Protein AF-A0A5N6M887-F1 (afdb_monomer_lite)

Radius of gyration: 15.51 Å; chains: 1; bounding box: 37×36×43 Å

Foldseek 3Di:
DPPLLCLLLQQPHPDCVVVDPDDSVVSLVVSLVVVVVCCVPQLVVVLVSLLVSLLVPVVCLLSSLLSLLVVCVVPVPSSVVSLVVLVVQLVVCVVVVVPSSVVSSLSNVLSNVVSVVVSCVVPDDDPPPNVVSVVVVVVPD

pLDDT: mean 74.51, std 17.2, range [33.62, 94.88]

Sequence (141 aa):
MSSWRSLILRIDEKSPEYGGVIDFKDHIDACFGVVRRELDHSEDEILTFLLQCSEQLPHKIPLYGTLIGLSNLENEEFVKKLLESTHKSLQDALDSGDCNKIRVSMRFLAVLDACFGAVRRELDHSEDEILTVIYCLLFMI

Organism: NCBI:txid192012

InterPro domains:
  IPR003890 MIF4G-like, type 3 [PF02854] (23-112)
  IPR016024 Armadillo-type fold [SSF48371] (2-114)
  IPR027159 Nuclear cap-binding protein subunit 1 [PTHR12412] (3-115)

Secondary structure (DSSP, 8-state):
--HHHHHHHTTTS--GGG-SS--HHHHHHHHHHHHHHHHHHHHHHHHHHHHHHHHH-GGGHHHHHHHHHHHHHH-HHHHHHHHHHHHHHHHHHHHHT-HHHHHHHHHHHHHHHHHHHHHHTTS----HHHHHHHHHHHH--

Structure (mmCIF, N/CA/C/O backbone):
data_AF-A0A5N6M887-F1
#
_entry.id   AF-A0A5N6M887-F1
#
loop_
_atom_site.group_PDB
_atom_site.id
_atom_site.type_symbol
_atom_site.label_atom_id
_atom_site.label_alt_id
_atom_site.label_comp_id
_atom_site.label_asym_id
_atom_site.label_entity_id
_atom_site.label_seq_id
_atom_site.pdbx_PDB_ins_code
_atom_site.Cartn_x
_atom_site.Cartn_y
_atom_site.Cartn_z
_atom_site.occupancy
_atom_site.B_iso_or_equiv
_atom_site.auth_seq_id
_atom_site.auth_comp_id
_atom_site.auth_asym_id
_atom_site.auth_atom_id
_atom_site.pdbx_PDB_model_num
ATOM 1 N N . MET A 1 1 ? -8.540 10.369 -14.986 1.00 48.91 1 MET A N 1
ATOM 2 C CA . MET A 1 1 ? -7.952 9.745 -13.782 1.00 48.91 1 MET A CA 1
ATOM 3 C C . MET A 1 1 ? -6.481 10.114 -13.757 1.00 48.91 1 MET A C 1
ATOM 5 O O . MET A 1 1 ? -5.890 10.126 -14.831 1.00 48.91 1 MET A O 1
ATOM 9 N N . SER A 1 2 ? -5.914 10.469 -12.601 1.00 61.28 2 SER A N 1
ATOM 10 C CA . SER A 1 2 ? -4.467 10.698 -12.492 1.00 61.28 2 SER A CA 1
ATOM 11 C C . SER A 1 2 ? -3.710 9.428 -12.901 1.00 61.28 2 SER A C 1
ATOM 13 O O . SER A 1 2 ? -4.161 8.319 -12.600 1.00 61.28 2 SER A O 1
ATOM 15 N N . SER A 1 3 ? -2.600 9.583 -13.630 1.00 81.94 3 SER A N 1
ATOM 16 C CA . SER A 1 3 ? -1.827 8.464 -14.196 1.00 81.94 3 SER A CA 1
ATOM 17 C C . SER A 1 3 ? -1.435 7.442 -13.124 1.00 81.94 3 SER A C 1
ATOM 19 O O . SER A 1 3 ? -1.590 6.241 -13.332 1.00 81.94 3 SER A O 1
ATOM 21 N N . TRP A 1 4 ? -1.042 7.914 -11.940 1.00 88.69 4 TRP A N 1
ATOM 22 C CA . TRP A 1 4 ? -0.629 7.081 -10.812 1.00 88.69 4 TRP A CA 1
ATOM 23 C C . TRP A 1 4 ? -1.767 6.252 -10.191 1.00 88.69 4 TRP A C 1
ATOM 25 O O . TRP A 1 4 ? -1.542 5.100 -9.830 1.00 88.69 4 TRP A O 1
ATOM 35 N N . ARG A 1 5 ? -3.007 6.767 -10.122 1.00 91.00 5 ARG A N 1
ATOM 36 C CA . ARG A 1 5 ? -4.156 6.013 -9.569 1.00 91.00 5 ARG A CA 1
ATOM 37 C C . ARG A 1 5 ? -4.477 4.785 -10.412 1.00 91.00 5 ARG A C 1
ATOM 39 O O . ARG A 1 5 ? -4.726 3.712 -9.872 1.00 91.00 5 ARG A O 1
ATOM 46 N N . SER A 1 6 ? -4.453 4.949 -11.735 1.00 89.12 6 SER A N 1
ATOM 47 C CA . SER A 1 6 ? -4.673 3.841 -12.669 1.00 89.12 6 SER A CA 1
ATOM 48 C C . SER A 1 6 ? -3.580 2.781 -12.528 1.00 89.12 6 SER A C 1
ATOM 50 O O . SER A 1 6 ? -3.894 1.597 -12.483 1.00 89.12 6 SER A O 1
ATOM 52 N N . LEU A 1 7 ? -2.315 3.197 -12.399 1.00 87.75 7 LEU A N 1
ATOM 53 C CA . LEU A 1 7 ? -1.186 2.274 -12.248 1.00 87.75 7 LEU A CA 1
ATOM 54 C C . LEU A 1 7 ? -1.266 1.480 -10.939 1.00 87.75 7 LEU A C 1
ATOM 56 O O . LEU A 1 7 ? -1.178 0.259 -10.984 1.00 87.75 7 LEU A O 1
ATOM 60 N N . ILE A 1 8 ? -1.524 2.139 -9.801 1.00 89.81 8 ILE A N 1
ATOM 61 C CA . ILE A 1 8 ? -1.690 1.458 -8.505 1.00 89.81 8 ILE A CA 1
ATOM 62 C C . ILE A 1 8 ? -2.860 0.467 -8.559 1.00 89.81 8 ILE A C 1
ATOM 64 O O . ILE A 1 8 ? -2.732 -0.679 -8.137 1.00 89.81 8 ILE A O 1
ATOM 68 N N . LEU A 1 9 ? -4.012 0.871 -9.101 1.00 90.00 9 LEU A N 1
ATOM 69 C CA . LEU A 1 9 ? -5.184 -0.005 -9.154 1.00 90.00 9 LEU A CA 1
ATOM 70 C C . LEU A 1 9 ? -4.926 -1.263 -10.001 1.00 90.00 9 LEU A C 1
ATOM 72 O O . LEU A 1 9 ? -5.395 -2.354 -9.664 1.00 90.00 9 LEU A O 1
ATOM 76 N N . ARG A 1 10 ? -4.158 -1.109 -11.084 1.00 85.81 10 ARG A N 1
ATOM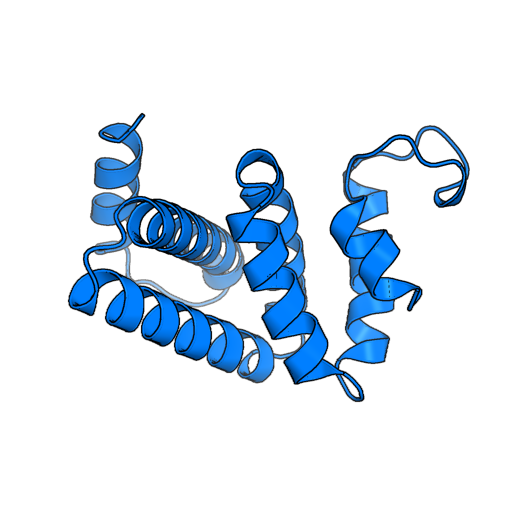 77 C CA . ARG A 1 10 ? -3.992 -2.107 -12.147 1.00 85.81 10 ARG A CA 1
ATOM 78 C C . ARG A 1 10 ? -2.656 -2.847 -12.107 1.00 85.81 10 ARG A C 1
ATOM 80 O O . ARG A 1 10 ? -2.321 -3.517 -13.082 1.00 85.81 10 ARG A O 1
ATOM 87 N N . ILE A 1 11 ? -1.912 -2.782 -10.998 1.00 84.19 11 ILE A N 1
ATOM 88 C CA . ILE A 1 11 ? -0.732 -3.640 -10.816 1.00 84.19 11 ILE A CA 1
ATOM 89 C C . ILE A 1 11 ? -1.156 -5.098 -11.038 1.00 84.19 11 ILE A C 1
ATOM 91 O O . ILE A 1 11 ? -2.223 -5.519 -10.572 1.00 84.19 11 ILE A O 1
ATOM 95 N N . ASP A 1 12 ? -0.316 -5.825 -11.781 1.00 73.44 12 ASP A N 1
ATOM 96 C CA . ASP A 1 12 ? -0.499 -7.233 -12.159 1.00 73.44 12 ASP A CA 1
ATOM 97 C C . ASP A 1 12 ? -1.716 -7.515 -13.072 1.00 73.44 12 ASP A C 1
ATOM 99 O O . ASP A 1 12 ? -2.080 -8.659 -13.334 1.00 73.44 12 ASP A O 1
ATOM 103 N N . GLU A 1 13 ? -2.342 -6.479 -13.640 1.00 77.38 13 GLU A N 1
ATOM 104 C CA . GLU A 1 13 ? -3.335 -6.655 -14.700 1.00 77.38 13 GLU A CA 1
ATOM 105 C C . GLU A 1 13 ? -2.674 -6.621 -16.077 1.00 77.38 13 GLU A C 1
ATOM 107 O O . GLU A 1 13 ? -1.814 -5.787 -16.366 1.00 77.38 13 GLU A O 1
ATOM 112 N N . LYS A 1 14 ? -3.134 -7.488 -16.986 1.00 60.56 14 LYS A N 1
ATOM 113 C CA . LYS A 1 14 ? -2.760 -7.423 -18.405 1.00 60.56 14 LYS A CA 1
ATOM 114 C C . LYS A 1 14 ? -3.368 -6.161 -19.030 1.00 60.56 14 LYS A C 1
ATOM 116 O O . LYS A 1 14 ? -4.474 -6.202 -19.564 1.00 60.56 14 LYS A O 1
ATOM 121 N N . SER A 1 15 ? -2.664 -5.033 -18.942 1.00 50.69 15 SER A N 1
ATOM 122 C CA . SER A 1 15 ? -3.048 -3.760 -19.563 1.00 50.69 15 SER A CA 1
ATOM 123 C C . SER A 1 15 ? -2.169 -3.459 -20.784 1.00 50.69 15 SER A C 1
ATOM 125 O O . SER A 1 15 ? -0.950 -3.604 -20.702 1.00 50.69 15 SER A O 1
ATOM 127 N N . PRO A 1 16 ? -2.740 -2.973 -21.904 1.00 53.69 16 PRO A N 1
ATOM 128 C CA . PRO A 1 16 ? -1.954 -2.485 -23.039 1.00 53.69 16 PRO A CA 1
ATOM 129 C C . PRO A 1 16 ? -1.096 -1.253 -22.695 1.00 53.69 16 PRO A C 1
ATOM 131 O O . PRO A 1 16 ? -0.159 -0.951 -23.428 1.00 53.69 16 PRO A O 1
ATOM 134 N N . GLU A 1 17 ? -1.373 -0.565 -21.580 1.00 53.62 17 GLU A N 1
ATOM 135 C CA . GLU A 1 17 ? -0.593 0.588 -21.093 1.00 53.62 17 GLU A CA 1
ATOM 136 C C . GLU A 1 17 ? 0.822 0.211 -20.638 1.00 53.62 17 GLU A C 1
ATOM 138 O O . GLU A 1 17 ? 1.701 1.068 -20.622 1.00 53.62 17 GLU A O 1
ATOM 143 N N . TYR A 1 18 ? 1.055 -1.069 -20.335 1.00 49.84 18 TYR A N 1
ATOM 144 C CA . TYR A 1 18 ? 2.380 -1.607 -20.039 1.00 49.84 18 TYR A CA 1
ATOM 145 C C . TYR A 1 18 ? 3.078 -2.188 -21.285 1.00 49.84 18 TYR A C 1
ATOM 147 O O . TYR A 1 18 ? 4.156 -2.729 -21.171 1.00 49.84 18 TYR A O 1
ATOM 155 N N . GLY A 1 19 ? 2.551 -2.073 -22.510 1.00 48.47 19 GLY A N 1
ATOM 156 C CA . GLY A 1 19 ? 3.349 -2.359 -23.717 1.00 48.47 19 GLY A CA 1
ATOM 157 C C . GLY A 1 19 ? 3.732 -3.828 -23.995 1.00 48.47 19 GLY A C 1
ATOM 158 O O . GLY A 1 19 ? 4.656 -4.062 -24.771 1.00 48.47 19 GLY A O 1
ATOM 159 N N . GLY A 1 20 ? 3.031 -4.826 -23.442 1.00 57.44 20 GLY A N 1
ATOM 160 C CA . GLY A 1 20 ? 3.244 -6.249 -23.767 1.00 57.44 20 GLY A CA 1
ATOM 161 C C . GLY A 1 20 ? 3.253 -7.168 -22.544 1.00 57.44 20 GLY A C 1
ATOM 162 O O . GLY A 1 20 ? 2.836 -6.749 -21.471 1.00 57.44 20 GLY A O 1
ATOM 163 N N . VAL A 1 21 ? 3.688 -8.432 -22.713 1.00 50.41 21 VAL A N 1
ATOM 164 C CA . VAL A 1 21 ? 3.890 -9.393 -21.603 1.00 50.41 21 VAL A CA 1
ATOM 165 C C . VAL A 1 21 ? 5.075 -8.914 -20.774 1.00 50.41 21 VAL A C 1
ATOM 167 O O . VAL A 1 21 ? 6.212 -9.314 -21.002 1.00 50.41 21 VAL A O 1
ATOM 170 N N . ILE A 1 22 ? 4.789 -7.991 -19.874 1.00 56.31 22 ILE A N 1
ATOM 171 C CA . ILE A 1 22 ? 5.727 -7.478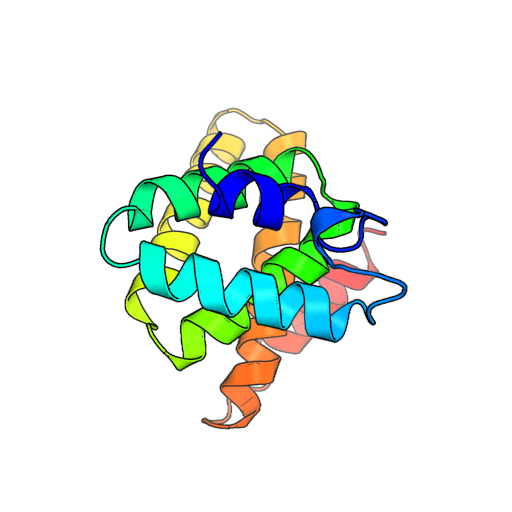 -18.899 1.00 56.31 22 ILE A CA 1
ATOM 172 C C . ILE A 1 22 ? 5.636 -8.350 -17.644 1.00 56.31 22 ILE A C 1
ATOM 174 O O . ILE A 1 22 ? 4.548 -8.786 -17.257 1.00 56.31 22 ILE A O 1
ATOM 178 N N . ASP A 1 23 ? 6.793 -8.659 -17.060 1.00 70.62 23 ASP A N 1
ATOM 179 C CA . ASP A 1 23 ? 6.881 -9.371 -15.789 1.00 70.62 23 ASP A CA 1
ATOM 180 C C . ASP A 1 23 ? 6.248 -8.509 -14.682 1.00 70.62 23 ASP A C 1
ATOM 182 O O . ASP A 1 23 ? 6.358 -7.282 -14.699 1.00 70.62 23 ASP A O 1
ATOM 186 N N . PHE A 1 24 ? 5.587 -9.111 -13.692 1.00 71.06 24 PHE A N 1
ATOM 187 C CA . PHE A 1 24 ? 4.926 -8.356 -12.614 1.00 71.06 24 PHE A CA 1
ATOM 188 C C . PHE A 1 24 ? 5.915 -7.435 -11.877 1.00 71.06 24 PHE A C 1
ATOM 190 O O . PHE A 1 24 ? 5.530 -6.388 -11.354 1.00 71.06 24 PHE A O 1
ATOM 197 N N . LYS A 1 25 ? 7.205 -7.793 -11.896 1.00 76.81 25 LYS A N 1
ATOM 198 C CA . LYS A 1 25 ? 8.304 -6.954 -11.433 1.00 76.81 25 LYS A CA 1
ATOM 199 C C . LYS A 1 25 ? 8.391 -5.623 -12.184 1.00 76.81 25 LYS A C 1
ATOM 201 O O . LYS A 1 25 ? 8.384 -4.584 -11.530 1.00 76.81 25 LYS A O 1
ATOM 206 N N . ASP A 1 26 ? 8.418 -5.614 -13.519 1.00 79.81 26 ASP A N 1
ATOM 207 C CA . ASP A 1 26 ? 8.557 -4.341 -14.237 1.00 79.81 26 ASP A CA 1
ATOM 208 C C . ASP A 1 26 ? 7.270 -3.498 -14.140 1.00 79.81 26 ASP A C 1
ATOM 210 O O . ASP A 1 26 ? 7.333 -2.269 -14.187 1.00 79.81 26 ASP A O 1
ATOM 214 N N . HIS A 1 27 ? 6.101 -4.125 -13.928 1.00 81.50 27 HIS A N 1
ATOM 215 C CA . HIS A 1 27 ? 4.877 -3.395 -13.563 1.00 81.50 27 HIS A CA 1
ATOM 216 C C . HIS A 1 27 ? 5.032 -2.642 -12.234 1.00 81.50 27 HIS A C 1
ATOM 218 O O . HIS A 1 27 ? 4.621 -1.480 -12.140 1.00 81.50 27 HIS A O 1
ATOM 224 N N . ILE A 1 28 ? 5.616 -3.287 -11.217 1.00 84.50 28 ILE A N 1
ATOM 225 C CA . ILE A 1 28 ? 5.890 -2.669 -9.913 1.00 84.50 28 ILE A CA 1
ATOM 226 C C . ILE A 1 28 ? 6.924 -1.551 -10.067 1.00 84.50 28 ILE A C 1
ATOM 228 O O . ILE A 1 28 ? 6.667 -0.449 -9.591 1.00 84.50 28 ILE A O 1
ATOM 232 N N . ASP A 1 29 ? 8.028 -1.784 -10.780 1.00 84.44 29 ASP A N 1
ATOM 233 C CA . ASP A 1 29 ? 9.086 -0.784 -10.981 1.00 84.44 29 ASP A CA 1
ATOM 234 C C . ASP A 1 29 ? 8.567 0.455 -11.734 1.00 84.44 29 ASP A C 1
ATOM 236 O O . ASP A 1 29 ? 8.846 1.597 -11.354 1.00 84.44 29 ASP A O 1
ATOM 240 N N . ALA A 1 30 ? 7.746 0.257 -12.771 1.00 86.88 30 ALA A N 1
ATOM 241 C CA . ALA A 1 30 ? 7.107 1.349 -13.501 1.00 86.88 30 ALA A CA 1
ATOM 242 C C . ALA A 1 30 ? 6.097 2.115 -12.630 1.00 86.88 30 ALA A C 1
ATOM 244 O O . ALA A 1 30 ? 6.081 3.349 -12.644 1.00 86.88 30 ALA A O 1
ATOM 245 N N . CYS A 1 31 ? 5.271 1.403 -11.852 1.00 89.88 31 CYS A N 1
ATOM 246 C CA . CYS A 1 31 ? 4.341 2.025 -10.911 1.00 89.88 31 CYS A CA 1
ATOM 247 C C . CYS A 1 31 ? 5.096 2.845 -9.860 1.00 89.88 31 CYS A C 1
ATOM 249 O O . CYS A 1 31 ? 4.758 4.005 -9.628 1.00 89.88 31 CYS A O 1
ATOM 251 N N . PHE A 1 32 ? 6.150 2.275 -9.280 1.00 89.75 32 PHE A N 1
ATOM 252 C CA . PHE A 1 32 ? 7.010 2.932 -8.306 1.00 89.75 32 PHE A CA 1
ATOM 253 C C . PHE A 1 32 ? 7.633 4.208 -8.868 1.00 89.75 32 PHE A C 1
ATOM 255 O O . PHE A 1 32 ? 7.508 5.269 -8.262 1.00 89.75 32 PHE A O 1
ATOM 262 N N . GLY A 1 33 ? 8.212 4.150 -10.071 1.00 89.75 33 GLY A N 1
ATOM 263 C CA . GLY A 1 33 ? 8.826 5.314 -10.706 1.00 89.75 33 GLY A CA 1
ATOM 264 C C . GLY A 1 33 ? 7.860 6.480 -10.943 1.00 89.75 33 GLY A C 1
ATOM 265 O O . GLY A 1 33 ? 8.289 7.636 -10.909 1.00 89.75 33 GLY A O 1
ATOM 266 N N . VAL A 1 34 ? 6.572 6.199 -11.172 1.00 90.56 34 VAL A N 1
ATOM 267 C CA . VAL A 1 34 ? 5.527 7.228 -11.289 1.00 90.56 34 VAL A CA 1
ATOM 268 C C . VAL A 1 34 ? 5.093 7.723 -9.914 1.00 90.56 34 VAL A C 1
ATOM 270 O O . VAL A 1 34 ? 5.106 8.930 -9.692 1.00 90.56 34 VAL A O 1
ATOM 273 N N . VAL A 1 35 ? 4.758 6.817 -8.991 1.00 90.50 35 VAL A N 1
ATOM 274 C CA . VAL A 1 35 ? 4.327 7.163 -7.626 1.00 90.50 35 VAL A CA 1
ATOM 275 C C . VAL A 1 35 ? 5.364 8.048 -6.950 1.00 90.50 35 VAL A C 1
ATOM 277 O O . VAL A 1 35 ? 5.012 9.114 -6.462 1.00 90.50 35 VAL A O 1
ATOM 280 N N . ARG A 1 36 ? 6.645 7.683 -7.039 1.00 90.06 36 ARG A N 1
ATOM 281 C CA . ARG A 1 36 ? 7.761 8.455 -6.491 1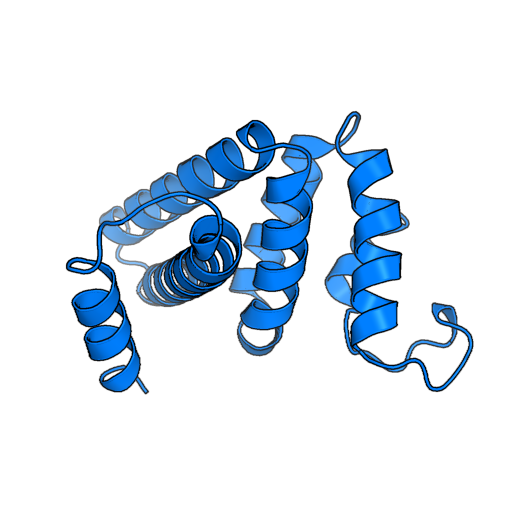.00 90.06 36 ARG A CA 1
ATOM 282 C C . ARG A 1 36 ? 7.756 9.922 -6.917 1.00 90.06 36 ARG A C 1
ATOM 284 O O . ARG A 1 36 ? 7.981 10.795 -6.093 1.00 90.06 36 ARG A O 1
ATOM 291 N N . ARG A 1 37 ? 7.520 10.207 -8.201 1.00 90.62 37 ARG A N 1
ATOM 292 C CA . ARG A 1 37 ? 7.523 11.587 -8.729 1.00 90.62 37 ARG A CA 1
ATOM 293 C C . ARG A 1 37 ? 6.329 12.402 -8.236 1.00 90.62 37 ARG A C 1
ATOM 295 O O . ARG A 1 37 ? 6.395 13.625 -8.186 1.00 90.62 37 ARG A O 1
ATOM 302 N N . GLU A 1 38 ? 5.240 11.718 -7.914 1.00 90.50 38 GLU A N 1
ATOM 303 C CA . GLU A 1 38 ? 3.990 12.324 -7.468 1.00 90.50 38 GLU A CA 1
ATOM 304 C C . GLU A 1 38 ? 3.927 12.465 -5.942 1.00 90.50 38 GLU A C 1
ATOM 306 O O . GLU A 1 38 ? 3.111 13.245 -5.454 1.00 90.50 38 GLU A O 1
ATOM 311 N N . LEU A 1 39 ? 4.792 11.772 -5.185 1.00 86.50 39 LEU A N 1
ATOM 312 C CA . LEU A 1 39 ? 4.827 11.848 -3.720 1.00 86.50 39 LEU A CA 1
ATOM 313 C C . LEU A 1 39 ? 4.969 13.291 -3.222 1.00 86.50 39 LEU A C 1
ATOM 315 O O . LEU A 1 39 ? 4.204 13.685 -2.352 1.00 86.50 39 LEU A O 1
ATOM 319 N N . ASP A 1 40 ? 5.828 14.107 -3.839 1.00 84.81 40 ASP A N 1
ATOM 320 C CA . ASP A 1 40 ? 6.036 15.509 -3.434 1.00 84.81 40 ASP A CA 1
ATOM 321 C C . ASP A 1 40 ? 4.772 16.387 -3.552 1.00 84.81 40 ASP A C 1
ATOM 323 O O . ASP A 1 40 ? 4.672 17.435 -2.915 1.00 84.81 40 ASP A O 1
ATOM 327 N N . HIS A 1 41 ? 3.804 15.982 -4.380 1.00 89.38 41 HIS A N 1
ATOM 328 C CA . HIS A 1 41 ? 2.621 16.782 -4.716 1.00 89.38 41 HIS A CA 1
ATOM 329 C C . HIS A 1 41 ? 1.309 16.165 -4.228 1.00 89.38 41 HIS A C 1
ATOM 331 O O . HIS A 1 41 ? 0.294 16.853 -4.137 1.00 89.38 41 HIS A O 1
ATOM 337 N N . SER A 1 42 ? 1.283 14.854 -4.004 1.00 89.62 42 SER A N 1
ATOM 338 C CA . SER A 1 42 ? 0.057 14.078 -3.792 1.00 89.62 42 SER A CA 1
ATOM 339 C C . SER A 1 42 ? 0.230 12.997 -2.727 1.00 89.62 42 SER A C 1
ATOM 341 O O . SER A 1 42 ? -0.493 12.004 -2.751 1.00 89.62 42 SER A O 1
ATOM 343 N N . GLU A 1 43 ? 1.161 13.190 -1.788 1.00 88.94 43 GLU A N 1
ATOM 344 C CA . GLU A 1 43 ? 1.465 12.257 -0.697 1.00 88.94 43 GLU A CA 1
ATOM 345 C C . GLU A 1 43 ? 0.196 11.726 -0.006 1.00 88.94 43 GLU A C 1
ATOM 347 O O . GLU A 1 43 ? -0.097 10.533 -0.076 1.00 88.94 43 GLU A O 1
ATOM 352 N N . ASP A 1 44 ? -0.614 12.618 0.571 1.00 87.62 44 ASP A N 1
ATOM 353 C CA . ASP A 1 44 ? -1.823 12.263 1.328 1.00 87.62 44 ASP A CA 1
ATOM 354 C C . ASP A 1 44 ? -2.875 11.545 0.468 1.00 87.62 44 ASP A C 1
ATOM 356 O O . ASP A 1 44 ? -3.574 10.631 0.922 1.00 87.62 44 ASP A O 1
ATOM 360 N N . GLU A 1 45 ? -2.983 11.936 -0.805 1.00 91.06 45 GLU A N 1
ATOM 361 C CA . GLU A 1 45 ? -3.889 11.303 -1.759 1.00 91.06 45 GLU A CA 1
ATOM 362 C C . GLU A 1 45 ? -3.442 9.880 -2.104 1.00 91.06 45 GLU A C 1
ATOM 364 O O . GLU A 1 45 ? -4.284 8.985 -2.215 1.00 91.06 45 GLU A O 1
ATOM 369 N N . ILE A 1 46 ? -2.134 9.668 -2.275 1.00 91.38 46 ILE A N 1
ATOM 370 C CA . ILE A 1 46 ? -1.533 8.361 -2.556 1.00 91.38 46 ILE A CA 1
ATOM 371 C C . ILE A 1 46 ? -1.690 7.449 -1.339 1.00 91.38 46 ILE A C 1
ATOM 373 O O . ILE A 1 46 ? -2.130 6.310 -1.496 1.00 91.38 46 ILE A O 1
ATOM 377 N N . LEU A 1 47 ? -1.412 7.959 -0.134 1.00 86.94 47 LEU A N 1
ATOM 378 C CA . LEU A 1 47 ? -1.604 7.247 1.133 1.00 86.94 47 LEU A CA 1
ATOM 379 C C . LEU A 1 47 ? -3.042 6.749 1.276 1.00 86.94 47 LEU A C 1
ATOM 381 O O . LEU A 1 47 ? -3.290 5.553 1.443 1.00 86.94 47 LEU A O 1
ATOM 385 N N . THR A 1 48 ? -3.998 7.669 1.144 1.00 88.31 48 THR A N 1
ATOM 386 C CA . THR A 1 48 ? -5.426 7.358 1.252 1.00 88.31 48 THR A CA 1
ATOM 387 C C . THR A 1 48 ? -5.844 6.334 0.200 1.00 88.31 48 THR A C 1
ATOM 389 O O . THR A 1 48 ? -6.588 5.400 0.495 1.00 88.31 48 THR A O 1
ATOM 392 N N . PHE A 1 49 ? -5.347 6.472 -1.031 1.00 91.50 49 PHE A N 1
ATOM 393 C CA . PHE A 1 49 ? -5.695 5.564 -2.116 1.00 91.50 49 PHE A CA 1
ATOM 394 C C . PHE A 1 49 ? -5.114 4.157 -1.927 1.00 91.50 49 PHE A C 1
ATOM 396 O O . PHE A 1 49 ? -5.808 3.181 -2.203 1.00 91.50 49 PHE A O 1
ATOM 403 N N . LEU A 1 50 ? -3.883 4.024 -1.421 1.00 88.94 50 LEU A N 1
ATOM 404 C CA . LEU A 1 50 ? -3.281 2.724 -1.099 1.00 88.94 50 LEU A CA 1
ATOM 405 C C . LEU A 1 50 ? -4.057 1.996 0.003 1.00 88.94 50 LEU A C 1
ATOM 407 O O . LEU A 1 50 ? -4.292 0.794 -0.122 1.00 88.94 50 LEU A O 1
ATOM 411 N N . LEU A 1 51 ? -4.514 2.722 1.028 1.00 84.38 51 LEU A N 1
ATOM 412 C CA . LEU A 1 51 ? -5.379 2.179 2.081 1.00 84.38 51 LEU A CA 1
ATOM 413 C C . LEU A 1 51 ? -6.733 1.717 1.528 1.00 84.38 51 LEU A C 1
ATOM 415 O O . LEU A 1 51 ? -7.198 0.620 1.822 1.00 84.38 51 LEU A O 1
ATOM 419 N N . GLN A 1 52 ? -7.353 2.514 0.659 1.00 88.31 52 GLN A N 1
ATOM 420 C CA . GLN A 1 52 ? -8.599 2.112 0.003 1.00 88.31 52 GLN A CA 1
ATOM 421 C C . GLN A 1 52 ? -8.402 0.883 -0.892 1.00 88.31 52 GLN A C 1
ATOM 423 O O . GLN A 1 52 ? -9.245 -0.013 -0.918 1.00 88.31 52 GLN A O 1
ATOM 428 N N . CYS A 1 53 ? -7.288 0.814 -1.622 1.00 89.56 53 CYS A N 1
ATOM 429 C CA . CYS A 1 53 ? -6.976 -0.337 -2.459 1.00 89.56 53 CYS A CA 1
ATOM 430 C C . CYS A 1 53 ? -6.740 -1.596 -1.622 1.00 89.56 53 CYS A C 1
ATOM 432 O O . CYS A 1 53 ? -7.204 -2.663 -2.013 1.00 89.56 53 CYS A O 1
ATOM 434 N N . SER A 1 54 ? -6.071 -1.501 -0.471 1.00 84.50 54 SER A N 1
ATOM 435 C CA . SER A 1 54 ? -5.857 -2.661 0.399 1.00 84.50 54 SER A CA 1
ATOM 436 C C . SER A 1 54 ? -7.161 -3.178 1.015 1.00 84.50 54 SER A C 1
ATOM 438 O O . SER A 1 54 ? -7.349 -4.394 1.083 1.00 84.50 54 SER A O 1
ATOM 440 N N . GLU A 1 55 ? -8.097 -2.285 1.355 1.00 83.00 55 GLU A N 1
ATOM 441 C CA . GLU A 1 55 ? -9.459 -2.632 1.785 1.00 83.00 55 GLU A CA 1
ATOM 442 C C . GLU A 1 55 ? -10.277 -3.329 0.699 1.00 83.00 55 GLU A C 1
ATOM 444 O O . GLU A 1 55 ? -10.894 -4.365 0.955 1.00 83.00 55 GLU A O 1
ATOM 449 N N . GLN A 1 56 ? -10.281 -2.784 -0.516 1.00 86.00 56 GLN A N 1
ATOM 450 C CA . GLN A 1 56 ? -11.136 -3.281 -1.596 1.00 86.00 56 GLN A CA 1
ATOM 451 C C . GLN A 1 56 ? -10.529 -4.478 -2.341 1.00 86.00 56 GLN A C 1
ATOM 453 O O . GLN A 1 56 ? -11.255 -5.304 -2.895 1.00 86.00 56 GLN A O 1
ATOM 458 N N . LEU A 1 57 ? -9.198 -4.593 -2.365 1.00 86.12 57 LEU A N 1
ATOM 459 C CA . LEU A 1 57 ? -8.450 -5.577 -3.151 1.00 86.12 57 LEU A CA 1
ATOM 460 C C . LEU A 1 57 ? -7.441 -6.334 -2.267 1.00 86.12 57 LEU A C 1
ATOM 462 O O . LEU A 1 57 ? -6.233 -6.286 -2.511 1.00 86.12 57 LEU A O 1
ATOM 466 N N . PRO A 1 58 ? -7.907 -7.113 -1.271 1.00 79.19 58 PRO A N 1
ATOM 467 C CA . PRO A 1 58 ? -7.031 -7.770 -0.301 1.00 79.19 58 PRO A CA 1
ATOM 468 C C . PRO A 1 58 ? -6.052 -8.781 -0.922 1.00 79.19 58 PRO A C 1
ATOM 470 O O . PRO A 1 58 ? -4.998 -9.056 -0.359 1.00 79.19 58 PRO A O 1
ATOM 473 N N . HIS A 1 59 ? -6.372 -9.326 -2.098 1.00 79.38 59 HIS A N 1
ATOM 474 C CA . HIS A 1 59 ? -5.498 -10.234 -2.847 1.00 79.38 59 HIS A CA 1
ATOM 475 C C . HIS A 1 59 ? -4.308 -9.518 -3.512 1.00 79.38 59 HIS A C 1
ATOM 477 O O . HIS A 1 59 ? -3.315 -10.169 -3.819 1.00 79.38 59 HIS A O 1
ATOM 483 N N . LYS A 1 60 ? -4.379 -8.191 -3.699 1.00 82.88 60 LYS A N 1
ATOM 484 C CA . LYS A 1 60 ? -3.285 -7.357 -4.224 1.00 82.88 60 LYS A CA 1
ATOM 485 C C . LYS A 1 60 ? -2.416 -6.740 -3.121 1.00 82.88 60 LYS A C 1
ATOM 487 O O . LYS A 1 60 ? -1.408 -6.112 -3.432 1.00 82.88 60 LYS A O 1
ATOM 492 N N . ILE A 1 61 ? -2.752 -6.949 -1.841 1.00 82.38 61 ILE A N 1
ATOM 493 C CA . ILE A 1 61 ? -1.988 -6.420 -0.697 1.00 82.38 61 ILE A CA 1
ATOM 494 C C . ILE A 1 61 ? -0.475 -6.702 -0.798 1.00 82.38 61 ILE A C 1
ATOM 496 O O . ILE A 1 61 ? 0.281 -5.762 -0.570 1.00 82.38 61 ILE A O 1
ATOM 500 N N . PRO A 1 62 ? 0.011 -7.904 -1.182 1.00 81.25 62 PRO A N 1
ATOM 501 C CA . PRO A 1 62 ? 1.455 -8.148 -1.325 1.00 81.25 62 PRO A CA 1
ATOM 502 C C . PRO A 1 62 ? 2.155 -7.227 -2.341 1.00 81.25 62 PRO A C 1
ATOM 504 O O . PRO A 1 62 ? 3.308 -6.837 -2.151 1.00 81.25 62 PRO A O 1
ATOM 507 N N . LEU A 1 63 ? 1.447 -6.835 -3.403 1.00 84.44 63 LEU A N 1
ATOM 508 C CA . LEU A 1 63 ? 1.952 -5.920 -4.430 1.00 84.44 63 LEU A CA 1
ATOM 509 C C . LEU A 1 63 ? 2.045 -4.493 -3.878 1.00 84.44 63 LEU A C 1
ATOM 511 O O . LEU A 1 63 ? 3.067 -3.827 -4.042 1.00 84.44 63 LEU A O 1
ATOM 515 N N . TYR A 1 64 ? 1.011 -4.049 -3.155 1.00 87.62 64 TYR A N 1
ATOM 516 C CA . TYR A 1 64 ? 1.021 -2.760 -2.458 1.00 87.62 64 TYR A CA 1
ATOM 517 C C . TYR A 1 64 ? 2.101 -2.706 -1.375 1.00 87.62 64 TYR A C 1
ATOM 519 O O . TYR A 1 64 ? 2.804 -1.707 -1.273 1.00 87.62 64 TYR A O 1
ATOM 527 N N . GLY A 1 65 ? 2.293 -3.796 -0.629 1.00 84.06 65 GLY A N 1
ATOM 528 C CA . GLY A 1 65 ? 3.368 -3.932 0.354 1.00 84.06 65 GLY A CA 1
ATOM 529 C C . GLY A 1 65 ? 4.752 -3.760 -0.265 1.00 84.06 65 GLY A C 1
ATOM 530 O O . GLY A 1 65 ? 5.580 -3.033 0.275 1.00 84.06 65 GLY A O 1
ATOM 531 N N . THR A 1 66 ? 4.979 -4.346 -1.444 1.00 85.12 66 THR A N 1
ATOM 532 C CA . THR A 1 66 ? 6.245 -4.198 -2.179 1.00 85.12 66 THR A CA 1
ATOM 533 C C . THR A 1 66 ? 6.463 -2.752 -2.634 1.00 85.12 66 THR A C 1
ATOM 535 O O . THR A 1 66 ? 7.536 -2.199 -2.414 1.00 85.12 66 THR A O 1
ATOM 538 N N . LEU A 1 67 ? 5.441 -2.107 -3.206 1.00 87.12 67 LEU A N 1
ATOM 539 C CA . LEU A 1 67 ? 5.502 -0.700 -3.625 1.00 87.12 67 LEU A CA 1
ATOM 540 C C . LEU A 1 67 ? 5.812 0.246 -2.449 1.00 87.12 67 LEU A C 1
ATOM 542 O O . LEU A 1 67 ? 6.618 1.169 -2.582 1.00 87.12 67 LEU A O 1
ATOM 546 N N . ILE A 1 68 ? 5.191 0.006 -1.292 1.00 87.50 68 ILE A N 1
ATOM 547 C CA . ILE A 1 68 ? 5.417 0.785 -0.069 1.00 87.50 68 ILE A CA 1
ATOM 548 C C . ILE A 1 68 ? 6.817 0.512 0.493 1.00 87.50 68 ILE A C 1
ATOM 550 O O . ILE A 1 68 ? 7.506 1.452 0.878 1.00 87.50 68 ILE A O 1
ATOM 554 N N . GLY A 1 69 ? 7.277 -0.743 0.474 1.00 83.69 69 GLY A N 1
ATOM 555 C CA . GLY A 1 69 ? 8.638 -1.112 0.867 1.00 83.69 69 GLY A CA 1
ATOM 556 C C . GLY A 1 69 ? 9.708 -0.427 0.012 1.00 83.69 69 GLY A C 1
ATOM 557 O O . GLY A 1 69 ? 10.678 0.094 0.556 1.00 83.69 69 GLY A O 1
ATOM 558 N N . LEU A 1 70 ? 9.503 -0.344 -1.308 1.00 84.38 70 LEU A N 1
ATOM 559 C CA . LEU A 1 70 ? 10.371 0.427 -2.207 1.00 84.38 70 LEU A CA 1
ATOM 560 C C . LEU A 1 70 ? 10.333 1.928 -1.890 1.00 84.38 70 LEU A C 1
ATOM 562 O O . LEU A 1 70 ? 11.376 2.572 -1.854 1.00 84.38 70 LEU A O 1
ATOM 566 N N . SER A 1 71 ? 9.150 2.474 -1.598 1.00 86.31 71 SER A N 1
ATOM 567 C CA . SER A 1 71 ? 8.990 3.886 -1.212 1.00 86.31 71 SER A CA 1
ATOM 568 C C . SER A 1 71 ? 9.699 4.212 0.103 1.00 86.31 71 SER A C 1
ATOM 570 O O . SER A 1 71 ? 10.270 5.290 0.234 1.00 86.31 71 SER A O 1
ATOM 572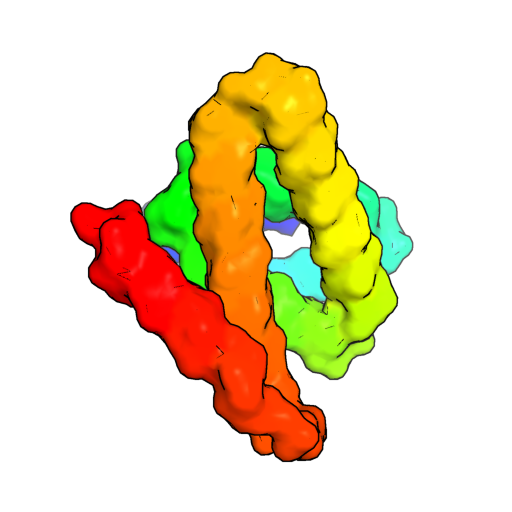 N N . ASN A 1 72 ? 9.741 3.265 1.042 1.00 82.94 72 ASN A N 1
ATOM 573 C CA . ASN A 1 72 ? 10.447 3.413 2.314 1.00 82.94 72 ASN A CA 1
ATOM 574 C C . ASN A 1 72 ? 11.952 3.627 2.158 1.00 82.94 72 ASN A C 1
ATOM 576 O O . ASN A 1 72 ? 12.550 4.347 2.948 1.00 82.94 72 ASN A O 1
ATOM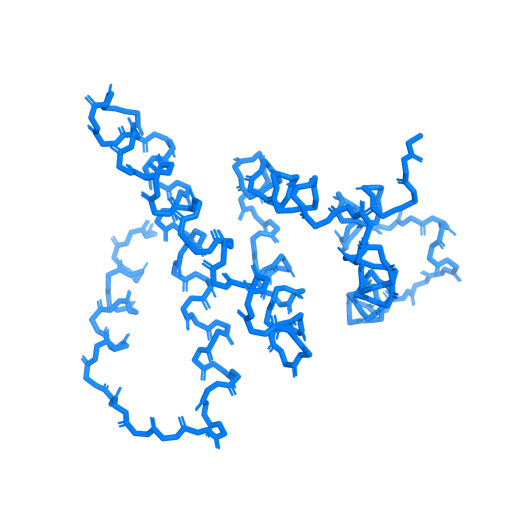 580 N N . LEU A 1 73 ? 12.563 2.980 1.159 1.00 81.94 73 LEU A N 1
ATOM 581 C CA . LEU A 1 73 ? 13.999 3.104 0.891 1.00 81.94 73 LEU A CA 1
ATOM 582 C C . LEU A 1 73 ? 14.393 4.533 0.504 1.00 81.94 73 LEU A C 1
ATOM 584 O O . LEU A 1 73 ? 15.543 4.922 0.686 1.00 81.94 73 LEU A O 1
ATOM 588 N N . GLU A 1 74 ? 13.455 5.303 -0.045 1.00 82.38 74 GLU A N 1
ATOM 589 C CA . GLU A 1 74 ? 13.695 6.676 -0.485 1.00 82.38 74 GLU A CA 1
ATOM 590 C C . GLU A 1 74 ? 13.114 7.720 0.473 1.00 82.38 74 GLU A C 1
ATOM 592 O O . GLU A 1 74 ? 13.691 8.797 0.620 1.00 82.38 74 GLU A O 1
ATOM 597 N N . ASN A 1 75 ? 11.982 7.421 1.116 1.00 82.38 75 ASN A N 1
ATOM 598 C CA . ASN A 1 75 ? 11.299 8.319 2.037 1.00 82.38 75 ASN A CA 1
ATOM 599 C C . ASN A 1 75 ? 10.645 7.535 3.190 1.00 82.38 75 ASN A C 1
ATOM 601 O O . ASN A 1 75 ? 9.513 7.058 3.092 1.00 82.38 75 ASN A O 1
ATOM 605 N N . GLU A 1 76 ? 11.361 7.436 4.309 1.00 82.75 76 GLU A N 1
ATOM 606 C CA . GLU A 1 76 ? 10.879 6.784 5.534 1.00 82.75 76 GLU A CA 1
ATOM 607 C C . GLU A 1 76 ? 9.698 7.542 6.175 1.00 82.75 76 GLU A C 1
ATOM 609 O O . GLU A 1 76 ? 8.787 6.939 6.746 1.00 82.75 76 GLU A O 1
ATOM 614 N N . GLU A 1 77 ? 9.668 8.873 6.056 1.00 83.38 77 GLU A N 1
ATOM 615 C CA . GLU A 1 77 ? 8.626 9.706 6.665 1.00 83.38 77 GLU A CA 1
ATOM 616 C C . GLU A 1 77 ? 7.256 9.476 6.011 1.00 83.38 77 GLU A C 1
ATOM 618 O O . GLU A 1 77 ? 6.246 9.375 6.712 1.00 83.38 77 GLU A O 1
ATOM 623 N N . PHE A 1 78 ? 7.230 9.295 4.687 1.00 84.81 78 PHE A N 1
ATOM 624 C CA . PHE A 1 78 ? 6.030 8.914 3.935 1.00 84.81 78 PHE A CA 1
ATOM 625 C C . PHE A 1 78 ? 5.391 7.642 4.501 1.00 84.81 78 PHE A C 1
ATOM 627 O O . PHE A 1 78 ? 4.195 7.575 4.795 1.00 84.81 78 PHE A O 1
ATOM 634 N N . VAL A 1 79 ? 6.215 6.619 4.695 1.00 82.56 79 VAL A N 1
ATOM 635 C CA . VAL A 1 79 ? 5.775 5.330 5.214 1.00 82.56 79 VAL A CA 1
ATOM 636 C C . VAL A 1 79 ? 5.321 5.425 6.663 1.00 82.56 79 VAL A C 1
ATOM 638 O O . VAL A 1 79 ? 4.332 4.797 7.047 1.00 82.56 79 VAL A O 1
ATOM 641 N N . LYS A 1 80 ? 6.011 6.221 7.478 1.00 82.44 80 LYS A N 1
ATOM 642 C CA . LYS A 1 80 ? 5.613 6.436 8.865 1.00 82.44 80 LYS A CA 1
ATOM 643 C C . LYS A 1 80 ? 4.201 7.021 8.951 1.00 82.44 80 LYS A C 1
ATOM 645 O O . LYS A 1 80 ? 3.380 6.501 9.706 1.00 82.44 80 LYS A O 1
ATOM 650 N N . LYS A 1 81 ? 3.874 8.015 8.118 1.00 85.44 81 LYS A N 1
ATOM 651 C CA . LYS A 1 81 ? 2.508 8.564 8.027 1.00 85.44 81 LYS A CA 1
ATOM 652 C C . LYS A 1 81 ? 1.488 7.524 7.554 1.00 85.44 81 LYS A C 1
ATOM 654 O O . LYS A 1 81 ? 0.359 7.503 8.056 1.00 85.44 81 LYS A O 1
ATOM 659 N N . LEU A 1 82 ? 1.867 6.638 6.625 1.00 85.44 82 LEU A N 1
ATOM 660 C CA . LEU A 1 82 ? 1.025 5.517 6.187 1.00 85.44 82 LEU A CA 1
ATOM 661 C C . LEU A 1 82 ? 0.692 4.578 7.354 1.00 85.44 82 LEU A C 1
ATOM 663 O O . LEU A 1 82 ? -0.471 4.214 7.549 1.00 85.44 82 LEU A O 1
ATOM 667 N N . LEU A 1 83 ? 1.702 4.202 8.140 1.00 83.38 83 LEU A N 1
ATOM 668 C CA . LEU A 1 83 ? 1.545 3.337 9.308 1.00 83.38 83 LEU A CA 1
ATOM 669 C C . LEU A 1 83 ? 0.673 3.999 10.376 1.00 83.38 83 LEU A C 1
ATOM 671 O O . LEU A 1 83 ? -0.288 3.386 10.836 1.00 83.38 83 LEU A O 1
ATOM 675 N N . GLU A 1 84 ? 0.939 5.260 10.717 1.00 84.44 84 GLU A N 1
ATOM 676 C CA . GLU A 1 84 ? 0.134 6.028 11.675 1.00 84.44 84 GLU A CA 1
ATOM 677 C C . GLU A 1 84 ? -1.340 6.116 11.238 1.00 84.44 84 GLU A C 1
ATOM 679 O O . GLU A 1 84 ? -2.247 5.881 12.040 1.00 84.44 84 GLU A O 1
ATOM 684 N N . SER A 1 85 ? -1.593 6.357 9.946 1.00 85.00 85 SER A N 1
ATOM 685 C CA . SER A 1 85 ? -2.948 6.387 9.376 1.00 85.00 85 SER A CA 1
ATOM 686 C C . SER A 1 85 ? -3.637 5.019 9.429 1.00 85.00 85 SER A C 1
ATOM 688 O O . SER A 1 85 ? -4.822 4.929 9.754 1.00 85.00 85 SER A O 1
ATOM 690 N N . THR A 1 86 ? -2.894 3.942 9.164 1.00 84.06 86 THR A N 1
ATOM 691 C CA . THR A 1 86 ? -3.404 2.565 9.244 1.00 84.06 86 THR A CA 1
ATOM 692 C C . THR A 1 86 ? -3.759 2.188 10.681 1.00 84.06 86 THR A C 1
ATOM 694 O O . THR A 1 86 ? -4.827 1.628 10.925 1.00 84.06 86 THR A O 1
ATOM 697 N N . HIS A 1 87 ? -2.897 2.529 11.645 1.00 81.69 87 HIS A N 1
ATOM 698 C CA . HIS A 1 87 ? -3.146 2.301 13.068 1.00 81.69 87 HIS A CA 1
ATOM 699 C C . HIS A 1 87 ? -4.376 3.058 13.556 1.00 81.69 87 HIS A C 1
ATOM 701 O O . HIS A 1 87 ? -5.204 2.483 14.260 1.00 81.69 87 HIS A O 1
ATOM 707 N N . LYS A 1 88 ? -4.536 4.317 13.139 1.00 85.88 88 LYS A N 1
ATOM 708 C CA . LYS A 1 88 ? -5.733 5.098 13.450 1.00 85.88 88 LYS A CA 1
ATOM 709 C C . LYS A 1 88 ? -6.996 4.455 12.870 1.00 85.88 88 LYS A C 1
ATOM 711 O O . LYS A 1 88 ? -7.957 4.260 13.603 1.00 85.88 88 LYS A O 1
ATOM 716 N N . SER A 1 89 ? -6.965 4.046 11.598 1.00 83.81 89 SER A N 1
ATOM 717 C CA . SER A 1 89 ? -8.085 3.337 10.958 1.00 83.81 89 SER A CA 1
ATOM 718 C C . SER A 1 89 ? -8.434 2.027 11.681 1.00 83.81 89 SER A C 1
ATOM 720 O O . SER A 1 89 ? -9.607 1.709 11.873 1.00 83.81 89 SER A O 1
ATOM 722 N N . LEU A 1 90 ? -7.426 1.276 12.143 1.00 81.12 90 LEU A N 1
ATOM 723 C CA . LEU A 1 90 ? -7.634 0.072 12.949 1.00 81.12 90 LEU A CA 1
ATOM 724 C C . LEU A 1 90 ? -8.282 0.390 14.302 1.00 81.12 90 LEU A C 1
ATOM 726 O O . LEU A 1 90 ? -9.204 -0.318 14.697 1.00 81.12 90 LEU A O 1
ATOM 730 N N . GLN A 1 91 ? -7.830 1.437 14.996 1.00 82.00 91 GLN A N 1
ATOM 731 C CA . GLN A 1 91 ? -8.426 1.854 16.266 1.00 82.00 91 GLN A CA 1
ATOM 732 C C . GLN A 1 91 ? -9.894 2.258 16.079 1.00 82.00 91 GLN A C 1
ATOM 734 O O . GLN A 1 91 ? -10.758 1.751 16.790 1.00 82.00 91 GLN A O 1
ATOM 739 N N . ASP A 1 92 ? -10.195 3.063 15.058 1.00 89.56 92 ASP A N 1
ATOM 740 C CA . ASP A 1 92 ? -11.566 3.462 14.725 1.00 89.56 92 ASP A CA 1
ATOM 741 C C . ASP A 1 92 ? -12.446 2.236 14.387 1.00 89.56 92 ASP A C 1
ATOM 743 O O . ASP A 1 92 ? -13.628 2.165 14.747 1.00 89.56 92 ASP A O 1
ATOM 747 N N . ALA A 1 93 ? -11.878 1.228 13.714 1.00 86.69 93 ALA A N 1
ATOM 748 C CA . AL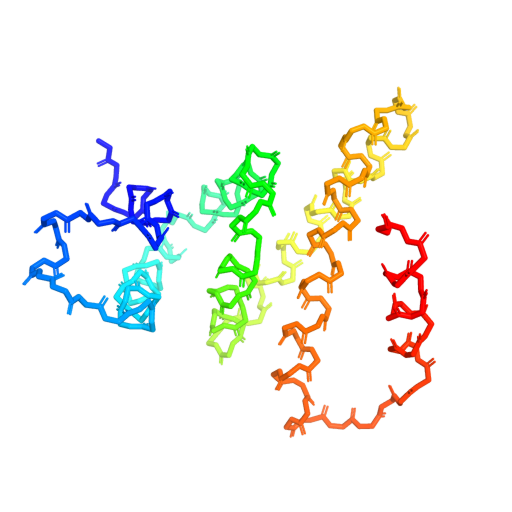A A 1 93 ? -12.563 -0.026 13.403 1.00 86.69 93 ALA A CA 1
ATOM 749 C C . ALA A 1 93 ? -12.808 -0.895 14.651 1.00 86.69 93 ALA A C 1
ATOM 751 O O . ALA A 1 93 ? -13.862 -1.522 14.753 1.00 86.69 93 ALA A O 1
ATOM 752 N N . LEU A 1 94 ? -11.876 -0.917 15.609 1.00 83.00 94 LEU A N 1
ATOM 753 C CA . LEU A 1 94 ? -12.043 -1.588 16.904 1.00 83.00 94 LEU A CA 1
ATOM 754 C C . LEU A 1 94 ? -13.149 -0.931 17.730 1.00 83.00 94 LEU A C 1
ATOM 756 O O . LEU A 1 94 ? -14.029 -1.631 18.230 1.00 83.00 94 LEU A O 1
ATOM 760 N N . ASP A 1 95 ? -13.143 0.399 17.807 1.00 92.44 95 ASP A N 1
ATOM 761 C CA . ASP A 1 95 ? -14.118 1.169 18.582 1.00 92.44 95 ASP A CA 1
ATOM 762 C C . ASP A 1 95 ? -15.540 1.034 18.011 1.00 92.44 95 ASP A C 1
ATOM 764 O O . ASP A 1 95 ? -16.521 0.991 18.755 1.00 92.44 95 ASP A O 1
ATOM 768 N N . SER A 1 96 ? -15.661 0.924 16.684 1.00 94.88 96 SER A N 1
ATOM 769 C CA . SER A 1 96 ? -16.939 0.713 15.989 1.00 94.88 96 SER A CA 1
ATOM 770 C C . SER A 1 96 ? -17.358 -0.758 15.856 1.00 94.88 96 SER A C 1
ATOM 772 O O . SER A 1 96 ? -18.506 -1.033 15.502 1.00 94.88 96 SER A O 1
ATOM 774 N N . GLY A 1 97 ? -16.462 -1.708 16.140 1.00 89.56 97 GLY A N 1
ATOM 775 C CA . GLY A 1 97 ? -16.708 -3.143 15.976 1.00 89.56 97 GLY A CA 1
ATOM 776 C C . GLY A 1 97 ? -16.758 -3.624 14.518 1.00 89.56 97 GLY A C 1
ATOM 777 O O . GLY A 1 97 ? -17.350 -4.669 14.241 1.00 89.56 97 GLY A O 1
ATOM 778 N N . ASP A 1 98 ? -16.155 -2.900 13.570 1.00 90.31 98 ASP A N 1
ATOM 779 C CA . ASP A 1 98 ? -16.106 -3.290 12.155 1.00 90.31 98 ASP A CA 1
ATOM 780 C C . ASP A 1 98 ? -15.082 -4.415 11.928 1.00 90.31 98 ASP A C 1
ATOM 782 O O . ASP A 1 98 ? -13.917 -4.197 11.586 1.00 90.31 98 ASP A O 1
ATOM 786 N N . CYS A 1 99 ? -15.526 -5.663 12.105 1.00 83.75 99 CYS A N 1
ATOM 787 C CA . CYS A 1 99 ? -14.680 -6.849 11.954 1.00 83.75 99 CYS A CA 1
ATOM 788 C C . CYS A 1 99 ? -14.029 -6.982 10.567 1.00 83.75 99 CYS A C 1
ATOM 790 O O . CYS A 1 99 ? -12.972 -7.609 10.453 1.00 83.75 99 CYS A O 1
ATOM 792 N N . ASN A 1 100 ? -14.643 -6.432 9.515 1.00 83.12 100 ASN A N 1
ATOM 793 C CA . ASN A 1 100 ? -14.079 -6.497 8.170 1.00 83.12 100 ASN A CA 1
ATOM 794 C C . ASN A 1 100 ? -12.900 -5.538 8.046 1.00 83.12 100 ASN A C 1
ATOM 796 O O . ASN A 1 100 ? -11.822 -5.967 7.632 1.00 83.12 100 ASN A O 1
ATOM 800 N N . LYS A 1 101 ? -13.066 -4.284 8.477 1.00 83.00 101 LYS A N 1
ATOM 801 C CA . LYS A 1 101 ? -11.961 -3.319 8.510 1.00 83.00 101 LYS A CA 1
ATOM 802 C C . LYS A 1 101 ? -10.842 -3.764 9.436 1.00 83.00 101 LYS A C 1
ATOM 804 O O . LYS A 1 101 ? -9.692 -3.727 9.024 1.00 83.00 101 LYS A O 1
ATOM 809 N N . ILE A 1 102 ? -11.158 -4.289 10.623 1.00 83.88 102 ILE A N 1
ATOM 810 C CA . ILE A 1 102 ? -10.154 -4.859 11.536 1.00 83.88 102 ILE A CA 1
ATOM 811 C C . ILE A 1 102 ? -9.319 -5.926 10.813 1.00 83.88 102 ILE A C 1
ATOM 813 O O . ILE A 1 102 ? -8.090 -5.870 10.822 1.00 83.88 102 ILE A O 1
ATOM 817 N N . ARG A 1 103 ? -9.978 -6.876 10.135 1.00 81.25 103 ARG A N 1
ATOM 818 C CA . ARG A 1 103 ? -9.304 -7.961 9.407 1.00 81.25 103 ARG A CA 1
ATOM 819 C C . ARG A 1 103 ? -8.412 -7.437 8.284 1.00 81.25 103 ARG A C 1
ATOM 821 O O . ARG A 1 103 ? -7.297 -7.933 8.127 1.00 81.25 103 ARG A O 1
ATOM 828 N N . VAL A 1 104 ? -8.898 -6.492 7.482 1.00 80.44 104 VAL A N 1
ATOM 829 C CA . VAL A 1 104 ? -8.101 -5.910 6.395 1.00 80.44 104 VAL A CA 1
ATOM 830 C C . VAL A 1 104 ? -6.922 -5.133 6.970 1.00 80.44 104 VAL A C 1
ATOM 832 O O . VAL A 1 104 ? -5.794 -5.402 6.569 1.00 80.44 104 VAL A O 1
ATOM 835 N N . SER A 1 105 ? -7.151 -4.228 7.920 1.00 79.06 105 SER A N 1
ATOM 836 C CA . SER A 1 105 ? -6.099 -3.403 8.514 1.00 79.06 105 SER A CA 1
ATOM 837 C C . SER A 1 105 ? -5.006 -4.259 9.152 1.00 79.06 105 SER A C 1
ATOM 839 O O . SER A 1 105 ? -3.828 -4.000 8.929 1.00 79.06 105 SER A O 1
ATOM 841 N N . MET A 1 106 ? -5.365 -5.342 9.854 1.00 80.44 106 MET A N 1
ATOM 842 C CA . MET A 1 106 ? -4.389 -6.303 10.384 1.00 80.44 106 MET A CA 1
ATOM 843 C C . MET A 1 106 ? -3.588 -6.999 9.277 1.00 80.44 106 MET A C 1
ATOM 845 O O . MET A 1 106 ? -2.372 -7.115 9.389 1.00 80.44 106 MET A O 1
ATOM 849 N N . ARG A 1 107 ? -4.237 -7.441 8.189 1.00 78.25 107 ARG A N 1
ATOM 850 C CA . ARG A 1 107 ? -3.537 -8.050 7.041 1.00 78.25 107 ARG A CA 1
ATOM 851 C C . ARG A 1 107 ? -2.592 -7.063 6.363 1.00 78.25 107 ARG A C 1
ATOM 853 O O . ARG A 1 107 ? -1.491 -7.445 5.982 1.00 78.25 107 ARG A O 1
ATOM 860 N N . PHE A 1 108 ? -3.020 -5.814 6.215 1.00 80.25 108 PHE A N 1
ATOM 861 C CA . PHE A 1 108 ? -2.217 -4.762 5.612 1.00 80.25 108 PHE A CA 1
ATOM 862 C C . PHE A 1 108 ? -0.994 -4.441 6.479 1.00 80.25 108 PHE A C 1
ATOM 864 O O . PHE A 1 108 ? 0.120 -4.490 5.969 1.00 80.25 108 PHE A O 1
ATOM 871 N N . LEU A 1 109 ? -1.173 -4.246 7.792 1.00 79.19 109 LEU A N 1
ATOM 872 C CA . LEU A 1 109 ? -0.072 -4.065 8.747 1.00 79.19 109 LEU A CA 1
ATOM 873 C C . LEU A 1 109 ? 0.896 -5.252 8.760 1.00 79.19 109 LEU A C 1
ATOM 875 O O . LEU A 1 109 ? 2.101 -5.045 8.792 1.00 79.19 109 LEU A O 1
ATOM 879 N N . ALA A 1 110 ? 0.396 -6.485 8.686 1.00 76.31 110 ALA A N 1
ATOM 880 C CA . ALA A 1 110 ? 1.250 -7.668 8.686 1.00 76.31 110 ALA A CA 1
ATOM 881 C C . ALA A 1 110 ? 2.092 -7.794 7.403 1.00 76.31 110 ALA A C 1
ATOM 883 O O . ALA A 1 110 ? 3.252 -8.196 7.455 1.00 76.31 110 ALA A O 1
ATOM 884 N N . VAL A 1 111 ? 1.536 -7.425 6.243 1.00 76.06 111 VAL A N 1
ATOM 885 C CA . VAL A 1 111 ? 2.309 -7.370 4.992 1.00 76.06 111 VAL A CA 1
ATOM 886 C C . VAL A 1 111 ? 3.322 -6.234 5.021 1.00 76.06 111 VAL A C 1
ATOM 888 O O . VAL A 1 111 ? 4.452 -6.428 4.583 1.00 76.06 111 VAL A O 1
ATOM 891 N N . LEU A 1 112 ? 2.947 -5.078 5.563 1.00 74.00 112 LEU A N 1
ATOM 892 C CA . LEU A 1 112 ? 3.872 -3.975 5.780 1.00 74.00 112 LEU A CA 1
ATOM 893 C C . LEU A 1 112 ? 5.031 -4.398 6.680 1.00 74.00 112 LEU A C 1
ATOM 895 O O . LEU A 1 112 ? 6.171 -4.220 6.283 1.00 74.00 112 LEU A O 1
ATOM 899 N N . ASP A 1 113 ? 4.765 -5.032 7.819 1.00 69.62 113 ASP A N 1
ATOM 900 C CA . ASP A 1 113 ? 5.796 -5.538 8.729 1.00 69.62 113 ASP A CA 1
ATOM 901 C C . ASP A 1 113 ? 6.717 -6.570 8.053 1.00 69.62 113 ASP A C 1
ATOM 903 O O . ASP A 1 113 ? 7.937 -6.485 8.160 1.00 69.62 113 ASP A O 1
ATOM 907 N N . ALA A 1 114 ? 6.167 -7.481 7.243 1.00 67.06 114 ALA A N 1
ATOM 908 C CA . ALA A 1 114 ? 6.965 -8.429 6.465 1.00 67.06 114 ALA A CA 1
ATOM 909 C C . ALA A 1 114 ? 7.833 -7.746 5.387 1.00 67.06 114 ALA A C 1
ATOM 911 O O . ALA A 1 114 ? 8.992 -8.120 5.190 1.00 67.06 114 ALA A O 1
ATOM 912 N N . CYS A 1 115 ? 7.295 -6.742 4.688 1.00 65.88 115 CYS A N 1
ATOM 913 C CA . CYS A 1 115 ? 8.011 -5.987 3.658 1.00 65.88 115 CYS A CA 1
ATOM 914 C C . CYS A 1 115 ? 9.049 -5.030 4.265 1.00 65.88 115 CYS A C 1
ATOM 916 O O . CYS A 1 115 ? 10.159 -4.941 3.744 1.00 65.88 115 CYS A O 1
ATOM 918 N N . PHE A 1 116 ? 8.745 -4.385 5.395 1.00 62.12 116 PHE A N 1
ATOM 919 C CA . PHE A 1 116 ? 9.712 -3.622 6.179 1.00 62.12 116 PHE A CA 1
ATOM 920 C C . PHE A 1 116 ? 10.771 -4.530 6.752 1.00 62.12 116 PHE A C 1
ATOM 922 O O . PHE A 1 116 ? 11.927 -4.181 6.646 1.00 62.12 116 PHE A O 1
ATOM 929 N N . GLY A 1 117 ? 10.429 -5.706 7.274 1.00 53.69 117 GLY A N 1
ATOM 930 C CA . GLY A 1 117 ? 11.391 -6.703 7.735 1.00 53.69 117 GLY A CA 1
ATOM 931 C C . GLY A 1 117 ? 12.340 -7.148 6.622 1.00 53.69 117 GLY A C 1
ATOM 932 O O . GLY A 1 117 ? 13.541 -7.242 6.848 1.00 53.69 117 GLY A O 1
ATOM 933 N N . ALA A 1 118 ? 11.841 -7.347 5.398 1.00 49.03 118 ALA A N 1
ATOM 934 C CA . ALA A 1 118 ? 12.680 -7.633 4.232 1.00 49.03 118 ALA A CA 1
ATOM 935 C C . ALA A 1 118 ? 13.617 -6.464 3.866 1.00 49.03 118 ALA A C 1
ATOM 937 O O . ALA A 1 118 ? 14.753 -6.714 3.477 1.00 49.03 118 ALA A O 1
ATOM 938 N N . VAL A 1 119 ? 13.168 -5.217 4.041 1.00 42.38 119 VAL A N 1
ATOM 939 C CA . VAL A 1 119 ? 13.963 -3.987 3.846 1.00 42.38 119 VAL A CA 1
ATOM 940 C C . VAL A 1 119 ? 14.894 -3.685 5.042 1.00 42.38 119 VAL A C 1
ATOM 942 O O . VAL A 1 119 ? 15.966 -3.114 4.877 1.00 42.38 119 VAL A O 1
ATOM 945 N N . ARG A 1 120 ? 14.526 -4.114 6.253 1.00 40.72 120 ARG A N 1
ATOM 946 C CA . ARG A 1 120 ? 15.197 -3.867 7.540 1.00 40.72 120 ARG A CA 1
ATOM 947 C C . ARG A 1 120 ? 16.222 -4.940 7.887 1.00 40.72 120 ARG A C 1
ATOM 949 O O . ARG A 1 120 ? 17.035 -4.716 8.773 1.00 40.72 120 ARG A O 1
ATOM 956 N N . ARG A 1 121 ? 16.282 -6.061 7.156 1.00 42.16 121 ARG A N 1
ATOM 957 C CA . ARG A 1 121 ? 17.426 -6.991 7.246 1.00 42.16 121 ARG A CA 1
ATOM 958 C C . ARG A 1 121 ? 18.762 -6.357 6.835 1.00 42.16 121 ARG A C 1
ATOM 960 O O . ARG A 1 121 ? 19.797 -6.938 7.139 1.00 42.16 121 ARG A O 1
ATOM 967 N N . GLU A 1 122 ? 18.755 -5.167 6.235 1.00 41.44 122 GLU A N 1
ATOM 968 C CA . GLU A 1 122 ? 19.963 -4.358 6.044 1.00 41.44 122 GLU A CA 1
ATOM 969 C C . GLU A 1 122 ? 20.360 -3.532 7.298 1.00 41.44 122 GLU A C 1
ATOM 971 O O . GLU A 1 122 ? 21.501 -3.086 7.373 1.00 41.44 122 GLU A O 1
ATOM 976 N N . LEU A 1 123 ? 19.486 -3.350 8.305 1.00 37.66 123 LEU A N 1
ATOM 977 C CA . LEU A 1 123 ? 19.766 -2.589 9.538 1.00 37.66 123 LEU A CA 1
ATOM 978 C C . LEU A 1 123 ? 19.092 -3.199 10.798 1.00 37.66 123 LEU A C 1
ATOM 980 O O . LEU A 1 123 ? 17.969 -2.864 11.173 1.00 37.66 123 LEU A O 1
ATOM 984 N N . ASP A 1 124 ? 19.874 -4.047 11.464 1.00 33.62 124 ASP A N 1
ATOM 985 C CA . ASP A 1 124 ? 19.872 -4.442 12.882 1.00 33.62 124 ASP A CA 1
ATOM 986 C C . ASP A 1 124 ? 18.702 -5.213 13.542 1.00 33.62 124 ASP A C 1
ATOM 988 O O . ASP A 1 124 ? 17.587 -4.742 13.751 1.00 33.62 124 ASP A O 1
ATOM 992 N N . HIS A 1 125 ? 19.094 -6.422 13.959 1.00 39.12 125 HIS A N 1
ATOM 993 C CA . HIS A 1 125 ? 18.780 -7.206 15.158 1.00 39.12 125 HIS A CA 1
ATOM 994 C C . HIS A 1 125 ? 17.640 -6.738 16.093 1.00 39.12 125 HIS A C 1
ATOM 996 O O . HIS A 1 125 ? 17.849 -6.014 17.065 1.00 39.12 125 HIS A O 1
ATOM 1002 N N . SER A 1 126 ? 16.457 -7.322 15.899 1.00 37.56 126 SER A N 1
ATOM 1003 C CA . SER A 1 126 ? 15.542 -7.683 16.993 1.00 37.56 126 SER A CA 1
ATOM 1004 C C . SER A 1 126 ? 14.632 -8.828 16.526 1.00 37.56 126 SER A C 1
ATOM 1006 O O . SER A 1 126 ? 13.591 -8.605 15.911 1.00 37.56 126 SER A O 1
ATOM 1008 N N . GLU A 1 127 ? 15.068 -10.070 16.738 1.00 44.16 127 GLU A N 1
ATOM 1009 C CA . GLU A 1 127 ? 14.466 -11.277 16.145 1.00 44.16 127 GLU A CA 1
ATOM 1010 C C . GLU A 1 127 ? 13.210 -11.814 16.871 1.00 44.16 127 GLU A C 1
ATOM 1012 O O . GLU A 1 127 ? 12.608 -12.775 16.396 1.00 44.16 127 GLU A O 1
ATOM 1017 N N . ASP A 1 128 ? 12.747 -11.200 17.966 1.00 41.53 128 ASP A N 1
ATOM 1018 C CA . ASP A 1 128 ? 11.756 -11.851 18.844 1.00 41.53 128 ASP A CA 1
ATOM 1019 C C . ASP A 1 128 ? 10.276 -11.483 18.593 1.00 41.53 128 ASP A C 1
ATOM 1021 O O . ASP A 1 128 ? 9.383 -12.275 18.903 1.00 41.53 128 ASP A O 1
ATOM 1025 N N . GLU A 1 129 ? 9.961 -10.345 17.965 1.00 45.62 129 GLU A N 1
ATOM 1026 C CA . GLU A 1 129 ? 8.555 -9.962 17.705 1.00 45.62 129 GLU A CA 1
ATOM 1027 C C . GLU A 1 129 ? 8.006 -10.538 16.383 1.00 45.62 129 GLU A C 1
ATOM 1029 O O . GLU A 1 129 ? 6.817 -10.848 16.270 1.00 45.62 129 GLU A O 1
ATOM 1034 N N . ILE A 1 130 ? 8.889 -10.804 15.416 1.00 45.12 130 ILE A N 1
ATOM 1035 C CA . ILE A 1 130 ? 8.542 -11.233 14.049 1.00 45.12 130 ILE A CA 1
ATOM 1036 C C . ILE A 1 130 ? 7.961 -12.656 14.021 1.00 45.12 130 ILE A C 1
ATOM 1038 O O . ILE A 1 130 ? 7.010 -12.937 13.287 1.00 45.12 130 ILE A O 1
ATOM 1042 N N . LEU A 1 131 ? 8.478 -13.565 14.854 1.00 45.44 131 LEU A N 1
ATOM 1043 C CA . LEU A 1 131 ? 7.953 -14.932 14.947 1.00 45.44 131 LEU A CA 1
ATOM 1044 C C . LEU A 1 131 ? 6.512 -14.940 15.471 1.00 45.44 131 LEU A C 1
ATOM 1046 O O . LEU A 1 131 ? 5.679 -15.666 14.935 1.00 45.44 131 LEU A O 1
ATOM 1050 N N . THR A 1 132 ? 6.177 -14.092 16.443 1.00 44.97 132 THR A N 1
ATOM 1051 C CA . THR A 1 132 ? 4.825 -14.031 17.023 1.00 44.97 132 THR A CA 1
ATOM 1052 C C . THR A 1 132 ? 3.781 -13.588 15.991 1.00 44.97 132 THR A C 1
ATOM 1054 O O . THR A 1 132 ? 2.690 -14.157 15.926 1.00 44.97 132 THR A O 1
ATOM 1057 N N . VAL A 1 133 ? 4.125 -12.635 15.121 1.00 47.28 133 VAL A N 1
ATOM 1058 C CA . VAL A 1 133 ? 3.225 -12.134 14.066 1.00 47.28 133 VAL A CA 1
ATOM 1059 C C . VAL A 1 133 ? 3.068 -13.150 12.927 1.00 47.28 133 VAL A C 1
ATOM 1061 O O . VAL A 1 133 ? 1.949 -13.388 12.465 1.00 47.28 133 VAL A O 1
ATOM 1064 N N . ILE A 1 134 ? 4.151 -13.829 12.529 1.00 48.00 134 ILE A N 1
ATOM 1065 C CA . ILE A 1 134 ? 4.113 -14.910 11.528 1.00 48.00 134 ILE A CA 1
ATOM 1066 C C . ILE A 1 134 ? 3.306 -16.120 12.036 1.00 48.00 134 ILE A C 1
ATOM 1068 O O . ILE A 1 134 ? 2.512 -16.687 11.282 1.00 48.00 134 ILE A O 1
ATOM 1072 N N . TYR A 1 135 ? 3.442 -16.496 13.314 1.00 47.38 135 TYR A N 1
ATOM 1073 C CA . TYR A 1 135 ? 2.644 -17.574 13.914 1.00 47.38 135 TYR A CA 1
ATOM 1074 C C . TYR A 1 135 ? 1.152 -17.216 14.023 1.00 47.38 135 TYR A C 1
ATOM 1076 O O . TYR A 1 135 ? 0.309 -18.087 13.815 1.00 47.38 135 TYR A O 1
ATOM 1084 N N . CYS A 1 136 ? 0.805 -15.946 14.260 1.00 44.38 136 CYS A N 1
ATOM 1085 C CA . CYS A 1 136 ? -0.586 -15.477 14.203 1.00 44.38 136 CYS A CA 1
ATOM 1086 C C . CYS A 1 136 ? -1.162 -15.491 12.772 1.00 44.38 136 CYS A C 1
ATOM 1088 O O . CYS A 1 136 ? -2.321 -15.862 12.579 1.00 44.38 136 CYS A O 1
ATOM 1090 N N . LEU A 1 137 ? -0.357 -15.148 11.759 1.00 44.88 137 LEU A N 1
ATOM 1091 C CA . LEU A 1 137 ? -0.726 -15.208 10.335 1.00 44.88 137 LEU A CA 1
ATOM 1092 C C . LEU A 1 137 ? -1.034 -16.634 9.856 1.00 44.88 137 LEU A C 1
ATOM 1094 O O . LEU A 1 137 ? -1.985 -16.829 9.099 1.00 44.88 137 LEU A O 1
ATOM 1098 N N . LEU A 1 138 ? -0.268 -17.629 10.315 1.00 47.50 138 LEU A N 1
ATOM 1099 C CA . LEU A 1 138 ? -0.481 -19.041 9.969 1.00 47.50 138 LEU A CA 1
ATOM 1100 C C . LEU A 1 138 ? -1.754 -19.643 10.585 1.00 47.50 138 LEU A C 1
ATOM 1102 O O . LEU A 1 138 ? -2.201 -20.687 10.123 1.00 47.50 138 LEU A O 1
ATOM 1106 N N . PHE A 1 139 ? -2.336 -19.003 11.604 1.00 41.84 139 PHE A N 1
ATOM 1107 C CA . PHE A 1 139 ? -3.531 -19.495 12.301 1.00 41.84 139 PHE A CA 1
ATOM 1108 C C . PHE A 1 139 ? -4.837 -18.799 11.868 1.00 41.84 139 PHE A C 1
ATOM 1110 O O . PHE A 1 139 ? -5.917 -19.206 12.291 1.00 41.84 139 PHE A O 1
ATOM 1117 N N . MET A 1 140 ? -4.762 -17.746 11.041 1.00 44.78 140 MET A N 1
ATOM 1118 C CA . MET A 1 140 ? -5.925 -16.976 10.553 1.00 44.78 140 MET A CA 1
ATOM 1119 C C . MET A 1 140 ? -6.271 -17.206 9.065 1.00 44.78 140 MET A C 1
ATOM 1121 O O . MET A 1 140 ? -7.114 -16.487 8.511 1.00 44.78 140 MET A O 1
ATOM 1125 N N . ILE A 1 141 ? -5.643 -18.195 8.424 1.00 48.16 141 ILE A N 1
ATOM 1126 C CA . ILE A 1 141 ? -6.065 -18.789 7.141 1.00 48.16 141 ILE A CA 1
ATOM 1127 C C . ILE A 1 141 ? -6.643 -20.169 7.445 1.00 48.16 141 ILE A C 1
ATOM 1129 O O . ILE A 1 141 ? -7.721 -20.471 6.888 1.00 48.16 141 ILE A O 1
#